Protein AF-A0A922X0E9-F1 (afdb_monomer_lite)

Secondary structure (DSSP, 8-state):
----PPPPP-PPPPPS-----B-TTT--B---SSSSGGG-HHHHSTTTT-GGGGS-TT---TT-TTTTS---TTSBPTTS-SSBGGGTTTSTT--TT-

Radius of gyration: 23.98 Å; chains: 1; bounding box: 71×26×42 Å

Structure (mmCIF, N/CA/C/O backbone):
data_AF-A0A922X0E9-F1
#
_entry.id   AF-A0A922X0E9-F1
#
loop_
_atom_site.group_PDB
_atom_site.id
_atom_site.type_symbol
_atom_site.label_atom_id
_atom_site.label_alt_id
_atom_site.label_comp_id
_atom_site.label_asym_id
_atom_site.label_entity_id
_atom_site.label_seq_id
_atom_site.pdbx_PDB_ins_code
_atom_site.Cartn_x
_atom_site.Cartn_y
_atom_site.Cartn_z
_atom_site.occupancy
_atom_site.B_iso_or_equiv
_atom_site.auth_seq_id
_atom_site.auth_comp_id
_atom_site.auth_asym_id
_atom_site.auth_atom_id
_atom_site.pdbx_PDB_model_num
ATOM 1 N N . ALA A 1 1 ? 52.479 -17.625 17.716 1.00 68.50 1 ALA A N 1
ATOM 2 C CA . ALA A 1 1 ? 51.627 -17.970 16.565 1.00 68.50 1 ALA A CA 1
ATOM 3 C C . ALA A 1 1 ? 51.821 -16.870 15.542 1.00 68.50 1 ALA A C 1
ATOM 5 O O . ALA A 1 1 ? 51.483 -15.730 15.831 1.00 68.50 1 ALA A O 1
ATOM 6 N N . GLU A 1 2 ? 52.499 -17.174 14.444 1.00 70.62 2 GLU A N 1
ATOM 7 C CA . GLU A 1 2 ? 52.821 -16.187 13.415 1.00 70.62 2 GLU A CA 1
ATOM 8 C C . GLU A 1 2 ? 51.637 -16.082 12.452 1.00 70.62 2 GLU A C 1
ATOM 10 O O . GLU A 1 2 ? 51.143 -17.098 11.959 1.00 70.62 2 GLU A O 1
ATOM 15 N N . LEU A 1 3 ? 51.125 -14.867 12.257 1.00 74.75 3 LEU A N 1
ATOM 16 C CA . LEU A 1 3 ? 49.962 -14.602 11.415 1.00 74.75 3 LEU A CA 1
ATOM 17 C C . LEU A 1 3 ? 50.407 -14.674 9.952 1.00 74.75 3 LEU A C 1
ATOM 19 O O . LEU A 1 3 ? 51.011 -13.747 9.418 1.00 74.75 3 LEU A O 1
ATOM 23 N N . ARG A 1 4 ? 50.150 -15.819 9.320 1.00 79.06 4 ARG A N 1
ATOM 24 C CA . ARG A 1 4 ? 50.429 -16.035 7.903 1.00 79.06 4 ARG A CA 1
ATOM 25 C C . ARG A 1 4 ? 49.399 -15.264 7.082 1.00 79.06 4 ARG A C 1
ATOM 27 O O . ARG A 1 4 ? 48.241 -15.658 7.023 1.00 79.06 4 ARG A O 1
ATOM 34 N N . ILE A 1 5 ? 49.826 -14.162 6.474 1.00 79.62 5 ILE A N 1
ATOM 35 C CA . ILE A 1 5 ? 49.009 -13.414 5.516 1.00 79.62 5 ILE A CA 1
ATOM 36 C C . ILE A 1 5 ? 48.931 -14.254 4.240 1.00 79.62 5 ILE A C 1
ATOM 38 O O . ILE A 1 5 ? 49.956 -14.547 3.619 1.00 79.62 5 ILE A O 1
ATOM 42 N N . GLU A 1 6 ? 47.726 -14.695 3.887 1.00 76.12 6 GLU A N 1
ATOM 43 C CA . GLU A 1 6 ? 47.486 -15.359 2.610 1.00 76.12 6 GLU A CA 1
ATOM 44 C C . GLU A 1 6 ? 47.685 -14.373 1.451 1.00 76.12 6 GLU A C 1
ATOM 46 O O . GLU A 1 6 ? 47.333 -13.195 1.575 1.00 76.12 6 GLU A O 1
ATOM 51 N N . PRO A 1 7 ? 48.266 -14.826 0.326 1.00 79.38 7 PRO A N 1
ATOM 52 C CA . PRO A 1 7 ? 48.387 -13.993 -0.859 1.00 79.38 7 PRO A CA 1
ATOM 53 C C . PRO A 1 7 ? 46.992 -13.562 -1.345 1.00 79.38 7 PRO A C 1
ATOM 55 O O . PRO A 1 7 ? 46.037 -14.334 -1.212 1.00 79.38 7 PRO A O 1
ATOM 58 N N . PRO A 1 8 ? 46.854 -12.346 -1.908 1.00 76.50 8 PRO A N 1
ATOM 59 C CA . PRO A 1 8 ? 45.574 -11.855 -2.397 1.00 76.50 8 PRO A CA 1
ATOM 60 C C . PRO A 1 8 ? 45.032 -12.813 -3.456 1.00 76.50 8 PRO A C 1
ATOM 62 O O . PRO A 1 8 ? 45.703 -13.131 -4.439 1.00 76.50 8 PRO A O 1
ATOM 65 N N . GLN A 1 9 ? 43.820 -13.299 -3.221 1.00 78.19 9 GLN A N 1
ATOM 66 C CA . GLN A 1 9 ? 43.151 -14.221 -4.125 1.00 78.19 9 GLN A CA 1
ATOM 67 C C . GLN A 1 9 ? 42.592 -13.409 -5.294 1.00 78.19 9 GLN A C 1
ATOM 69 O O . GLN A 1 9 ? 42.003 -12.347 -5.085 1.00 78.19 9 GLN A O 1
ATOM 74 N N . THR A 1 10 ? 42.794 -13.873 -6.527 1.00 79.25 10 THR A N 1
ATOM 75 C CA . THR A 1 10 ? 42.196 -13.234 -7.703 1.00 79.25 10 THR A CA 1
ATOM 76 C C . THR A 1 10 ? 40.698 -13.500 -7.675 1.00 79.25 10 THR A C 1
ATOM 78 O O . THR A 1 10 ? 40.254 -14.611 -7.975 1.00 79.25 10 THR A O 1
ATOM 81 N N . LEU A 1 11 ? 39.928 -12.500 -7.252 1.00 78.75 11 LEU A N 1
ATOM 82 C CA . LEU A 1 11 ? 38.476 -12.567 -7.277 1.00 78.75 11 LEU A CA 1
ATOM 83 C C . LEU A 1 11 ? 37.992 -12.516 -8.732 1.00 78.75 11 LEU A C 1
ATOM 85 O O . LEU A 1 11 ? 38.623 -11.844 -9.553 1.00 78.75 11 LEU A O 1
ATOM 89 N N . PRO A 1 12 ? 36.899 -13.222 -9.065 1.00 78.88 12 PRO A N 1
ATOM 90 C CA . PRO A 1 12 ? 36.243 -13.023 -10.346 1.00 78.88 12 PRO A CA 1
ATOM 91 C C . PRO A 1 12 ? 35.854 -11.552 -10.482 1.00 78.88 12 PRO A C 1
ATOM 93 O O . PRO A 1 12 ? 35.481 -10.904 -9.499 1.00 78.88 12 PRO A O 1
ATOM 96 N N . GLU A 1 13 ? 35.949 -11.037 -11.702 1.00 76.44 13 GLU A N 1
ATOM 97 C CA . GLU A 1 13 ? 35.411 -9.724 -12.023 1.00 76.44 13 GLU A CA 1
ATOM 98 C C . GLU A 1 13 ? 33.915 -9.775 -11.706 1.00 76.44 13 GLU A C 1
ATOM 100 O O . GLU A 1 13 ? 33.202 -10.669 -12.181 1.00 76.44 13 GLU A O 1
ATOM 105 N N . LEU A 1 14 ? 33.460 -8.901 -10.798 1.00 68.44 14 LEU A N 1
ATOM 106 C CA . LEU A 1 14 ? 32.026 -8.773 -10.583 1.00 68.44 14 LEU A CA 1
ATOM 107 C C . LEU A 1 14 ? 31.422 -8.419 -11.945 1.00 68.44 14 LEU A C 1
ATOM 109 O O . LEU A 1 14 ? 32.018 -7.611 -12.660 1.00 68.44 14 LEU A O 1
ATOM 113 N N . PRO A 1 15 ? 30.281 -9.021 -12.315 1.00 71.00 15 PRO A N 1
ATOM 114 C CA . PRO A 1 15 ? 29.595 -8.603 -13.526 1.00 71.00 15 PRO A CA 1
ATOM 115 C C . PRO A 1 15 ? 29.384 -7.092 -13.460 1.00 71.00 15 PRO A C 1
ATOM 117 O O . PRO A 1 15 ? 29.172 -6.572 -12.356 1.00 71.00 15 PRO A O 1
ATOM 120 N N . ASP A 1 16 ? 29.444 -6.424 -14.617 1.00 67.81 16 ASP A N 1
ATOM 121 C CA . ASP A 1 16 ? 29.018 -5.032 -14.745 1.00 67.81 16 ASP A CA 1
ATOM 122 C C . ASP A 1 16 ? 27.703 -4.898 -13.980 1.00 67.81 16 ASP A C 1
ATOM 124 O O . ASP A 1 16 ? 26.712 -5.580 -14.250 1.00 67.81 16 ASP A O 1
ATOM 128 N N . PHE A 1 17 ? 27.800 -4.180 -12.870 1.00 61.22 17 PHE A N 1
ATOM 129 C CA . PHE A 1 17 ? 26.810 -4.158 -11.818 1.00 61.22 17 PHE A CA 1
ATOM 130 C C . PHE A 1 17 ? 25.449 -3.792 -12.409 1.00 61.22 17 PHE A C 1
ATOM 132 O O . PHE A 1 17 ? 25.355 -2.908 -13.256 1.00 61.22 17 PHE A O 1
ATOM 139 N N . LEU A 1 18 ? 24.399 -4.474 -11.942 1.00 64.62 18 LEU A N 1
ATOM 140 C CA . LEU A 1 18 ? 23.009 -4.099 -12.192 1.00 64.62 18 LEU A CA 1
ATOM 141 C C . LEU A 1 18 ? 22.826 -2.670 -11.680 1.00 64.62 18 LEU A C 1
ATOM 143 O O . LEU A 1 18 ? 22.586 -2.456 -10.487 1.00 64.62 18 LEU A O 1
ATOM 147 N N . THR A 1 19 ? 23.007 -1.689 -12.555 1.00 70.31 19 THR A N 1
ATOM 148 C CA . THR A 1 19 ? 22.821 -0.285 -12.222 1.00 70.31 19 THR A CA 1
ATOM 149 C C . THR A 1 19 ? 21.329 -0.044 -12.290 1.00 70.31 19 THR A C 1
ATOM 151 O O . THR A 1 19 ? 20.841 0.562 -13.221 1.00 70.31 19 THR A O 1
ATOM 154 N N . GLY A 1 20 ? 20.572 -0.584 -11.336 1.00 76.88 20 GLY A N 1
ATOM 155 C CA . GLY A 1 20 ? 19.128 -0.392 -11.266 1.0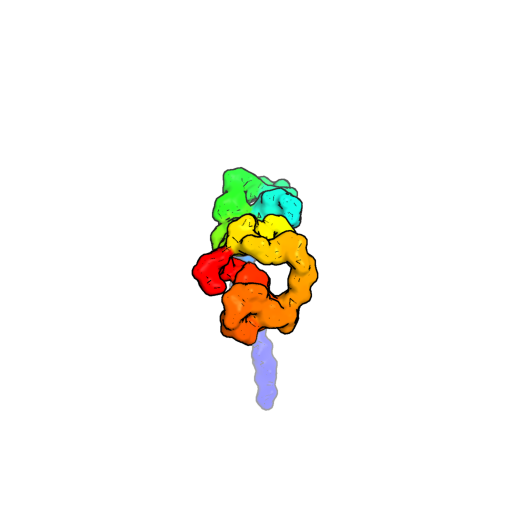0 76.88 20 GLY A CA 1
ATOM 156 C C . GLY A 1 20 ? 18.797 0.853 -10.450 1.00 76.88 20 GLY A C 1
ATOM 157 O O . GLY A 1 20 ? 19.151 0.936 -9.272 1.00 76.88 20 GLY A O 1
ATOM 158 N N . HIS A 1 21 ? 18.100 1.810 -11.046 1.00 86.25 21 HIS A N 1
ATOM 159 C CA . HIS A 1 21 ? 17.572 2.993 -10.384 1.00 86.25 21 HIS A CA 1
ATOM 160 C C . HIS A 1 21 ? 16.078 2.979 -10.631 1.00 86.25 21 HIS A C 1
ATOM 162 O O . HIS A 1 21 ? 15.582 3.375 -11.682 1.00 86.25 21 HIS A O 1
ATOM 168 N N . ILE A 1 22 ? 15.343 2.525 -9.621 1.00 87.06 22 ILE A N 1
ATOM 169 C CA . ILE A 1 22 ? 13.901 2.415 -9.733 1.00 87.06 22 ILE A CA 1
ATOM 170 C C . ILE A 1 22 ? 13.239 3.700 -9.251 1.00 87.06 22 ILE A C 1
ATOM 172 O O . ILE A 1 22 ? 13.391 4.100 -8.095 1.00 87.06 22 ILE A O 1
ATOM 176 N N . ASP A 1 23 ? 12.477 4.335 -10.132 1.00 83.69 23 ASP A N 1
ATOM 177 C CA . ASP A 1 23 ? 11.706 5.529 -9.820 1.00 83.69 23 ASP A CA 1
ATOM 178 C C . ASP A 1 23 ? 10.595 5.224 -8.801 1.00 83.69 23 ASP A C 1
ATOM 180 O O . ASP A 1 23 ? 9.804 4.295 -8.965 1.00 83.69 23 ASP A O 1
ATOM 184 N N . ALA A 1 24 ? 10.503 6.026 -7.740 1.00 80.31 24 ALA A N 1
ATOM 185 C CA . ALA A 1 24 ? 9.557 5.782 -6.650 1.00 80.31 24 ALA A CA 1
ATOM 186 C C . ALA A 1 24 ? 8.092 6.093 -7.013 1.00 80.31 24 ALA A C 1
ATOM 188 O O . ALA A 1 24 ? 7.186 5.615 -6.328 1.00 80.31 24 ALA A O 1
ATOM 189 N N . LEU A 1 25 ? 7.847 6.910 -8.044 1.00 82.00 25 LEU A N 1
ATOM 190 C CA . LEU A 1 25 ? 6.499 7.309 -8.453 1.00 82.00 25 LEU A CA 1
ATOM 191 C C . LEU A 1 25 ? 5.901 6.321 -9.459 1.00 82.00 25 LEU A C 1
ATOM 193 O O . LEU A 1 25 ? 4.720 5.991 -9.381 1.00 82.00 25 LEU A O 1
ATOM 197 N N . THR A 1 26 ? 6.718 5.864 -10.401 1.00 81.81 26 THR A N 1
ATOM 198 C CA . THR A 1 26 ? 6.309 5.013 -11.523 1.00 81.81 26 THR A CA 1
ATOM 199 C C . THR A 1 26 ? 6.674 3.546 -11.318 1.00 81.81 26 THR A C 1
ATOM 201 O O . THR A 1 26 ? 6.066 2.675 -11.934 1.00 81.81 26 THR A O 1
ATOM 204 N N . GLY A 1 27 ? 7.630 3.250 -10.434 1.00 80.38 27 GLY A N 1
ATOM 205 C CA . GLY A 1 27 ? 8.110 1.898 -10.160 1.00 80.38 27 GLY A CA 1
ATOM 206 C C . GLY A 1 27 ? 8.976 1.297 -11.272 1.00 80.38 27 GLY A C 1
ATOM 207 O O . GLY A 1 27 ? 9.306 0.111 -11.195 1.00 80.38 27 GLY A O 1
ATOM 208 N N . LEU A 1 28 ? 9.332 2.094 -12.283 1.00 86.06 28 LEU A N 1
ATOM 209 C CA . LEU A 1 28 ? 10.108 1.692 -13.454 1.00 86.06 28 LEU A CA 1
ATOM 210 C C . LEU A 1 28 ? 11.599 1.949 -13.241 1.00 86.06 28 LEU A C 1
ATOM 212 O O . LEU A 1 28 ? 11.975 2.890 -12.542 1.00 86.06 28 LEU A O 1
ATOM 216 N N . ASP A 1 29 ? 12.433 1.118 -13.857 1.00 87.62 29 ASP A N 1
ATOM 217 C CA . ASP A 1 29 ? 13.865 1.385 -13.950 1.00 87.62 29 ASP A CA 1
ATOM 218 C C . ASP A 1 29 ? 14.123 2.573 -14.891 1.00 87.62 29 ASP A C 1
ATOM 220 O O . ASP A 1 29 ? 13.595 2.606 -16.003 1.00 87.62 29 ASP A O 1
ATOM 224 N N . ASN A 1 30 ? 14.883 3.566 -14.424 1.00 87.69 30 ASN A N 1
ATOM 225 C CA . ASN A 1 30 ? 15.203 4.793 -15.158 1.00 87.69 30 ASN A CA 1
ATOM 226 C C . ASN A 1 30 ? 16.710 5.112 -15.171 1.00 87.69 30 ASN A C 1
ATOM 228 O O . ASN A 1 30 ? 17.101 6.265 -15.364 1.00 87.69 30 ASN A O 1
ATOM 232 N N . SER A 1 31 ? 17.558 4.102 -14.979 1.00 87.38 31 SER A N 1
ATOM 233 C CA . SER A 1 31 ? 19.016 4.260 -14.944 1.00 87.38 31 SER A CA 1
ATOM 234 C C . SER A 1 31 ? 19.640 4.723 -16.249 1.00 87.38 31 SER A C 1
ATOM 236 O O . SER A 1 31 ? 20.718 5.317 -16.225 1.00 87.38 31 SER A O 1
ATOM 238 N N . ALA A 1 32 ? 18.986 4.441 -17.380 1.00 84.94 32 ALA A N 1
ATOM 239 C CA . ALA A 1 32 ? 19.495 4.719 -18.722 1.00 84.94 32 ALA A CA 1
ATOM 240 C C . ALA A 1 32 ? 20.926 4.185 -18.961 1.00 84.94 32 ALA A C 1
ATOM 242 O O . ALA A 1 32 ? 21.706 4.780 -19.706 1.00 84.94 32 ALA A O 1
ATOM 243 N N . ASP A 1 33 ? 21.269 3.055 -18.342 1.00 85.56 33 ASP A N 1
ATOM 244 C CA . ASP A 1 33 ? 22.562 2.376 -18.483 1.00 85.56 33 ASP A CA 1
ATOM 245 C C . ASP A 1 33 ? 22.637 1.497 -19.750 1.00 85.56 33 ASP A C 1
ATOM 247 O O . ASP A 1 33 ? 23.710 1.032 -20.131 1.00 85.56 33 ASP A O 1
ATOM 251 N N . GLY A 1 34 ? 21.513 1.340 -20.459 1.00 83.88 34 GLY A N 1
ATOM 252 C CA . GLY A 1 34 ? 21.440 0.656 -21.750 1.00 83.88 34 GLY A CA 1
ATOM 253 C C . GLY A 1 34 ? 21.381 -0.868 -21.646 1.00 83.88 34 GLY A C 1
ATOM 254 O O . GLY A 1 34 ? 21.533 -1.547 -22.663 1.00 83.88 34 GLY A O 1
ATOM 255 N N . ASP A 1 35 ? 21.127 -1.409 -20.455 1.00 83.94 35 ASP A N 1
ATOM 256 C CA . ASP A 1 35 ? 20.995 -2.848 -20.209 1.00 83.94 35 ASP A CA 1
ATOM 257 C C . ASP A 1 35 ? 19.632 -3.427 -20.671 1.00 83.94 35 ASP A C 1
ATOM 259 O O . ASP A 1 35 ? 19.446 -4.644 -20.768 1.00 83.94 35 ASP A O 1
ATOM 263 N N . GLY A 1 36 ? 18.683 -2.548 -21.019 1.00 84.38 36 GLY A N 1
ATOM 264 C CA . GLY A 1 36 ? 17.338 -2.888 -21.486 1.00 84.38 36 GLY A CA 1
ATOM 265 C C . GLY A 1 36 ? 16.317 -3.150 -20.372 1.00 84.38 36 GLY A C 1
ATOM 266 O O . GLY A 1 36 ? 15.196 -3.572 -20.678 1.00 84.38 36 GLY A O 1
ATOM 267 N N . SER A 1 37 ? 16.664 -2.890 -19.111 1.00 83.94 37 SER A N 1
ATOM 268 C CA . SER A 1 37 ? 15.800 -3.061 -17.937 1.00 83.94 37 SER A CA 1
ATOM 269 C C . SER A 1 37 ? 14.566 -2.155 -17.966 1.00 83.94 37 SER A C 1
ATOM 271 O O . SER A 1 37 ? 13.479 -2.603 -17.590 1.00 83.94 37 SER A O 1
ATOM 273 N N . GLU A 1 38 ? 14.673 -0.957 -18.552 1.00 84.38 38 GLU A N 1
ATOM 274 C CA . GLU A 1 38 ? 13.539 -0.051 -18.822 1.00 84.38 38 GLU A CA 1
ATOM 275 C C . GLU A 1 38 ? 12.406 -0.745 -19.613 1.00 84.38 38 GLU A C 1
ATOM 277 O O . GLU A 1 38 ? 11.220 -0.525 -19.364 1.00 84.38 38 GLU A O 1
ATOM 282 N N . LEU A 1 39 ? 12.753 -1.653 -20.535 1.00 84.31 39 LEU A N 1
ATOM 283 C CA . LEU A 1 39 ? 11.793 -2.370 -21.386 1.00 84.31 39 LEU A CA 1
ATOM 284 C C . LEU A 1 39 ? 11.246 -3.651 -20.739 1.00 84.31 39 LEU A C 1
ATOM 286 O O . LEU A 1 39 ? 10.431 -4.355 -21.344 1.00 84.31 39 LEU A O 1
ATOM 290 N N . ARG A 1 40 ? 11.704 -3.996 -19.531 1.00 83.50 40 ARG A N 1
ATOM 291 C CA . ARG A 1 40 ? 11.354 -5.234 -18.818 1.00 83.50 40 ARG A CA 1
ATOM 292 C C . ARG A 1 40 ? 10.867 -4.958 -17.387 1.00 83.50 40 ARG A C 1
ATOM 294 O O . ARG A 1 40 ? 11.396 -5.541 -16.436 1.00 83.50 40 ARG A O 1
ATOM 301 N N . PRO A 1 41 ? 9.806 -4.148 -17.213 1.00 78.00 41 PRO A N 1
ATOM 302 C CA . PRO A 1 41 ? 9.317 -3.739 -15.894 1.00 78.00 41 PRO A CA 1
ATOM 303 C C . PRO A 1 41 ? 8.820 -4.906 -15.028 1.00 78.00 41 PRO A C 1
ATOM 305 O O . PRO A 1 41 ? 8.918 -4.850 -13.807 1.00 78.00 41 PRO A O 1
ATOM 308 N N . GLU A 1 42 ? 8.355 -5.993 -15.647 1.00 79.31 42 GLU A N 1
ATOM 309 C CA . GLU A 1 42 ? 7.928 -7.219 -14.955 1.00 79.31 42 GLU A CA 1
ATOM 310 C C . GLU A 1 42 ? 9.074 -7.932 -14.217 1.00 79.31 42 GLU A C 1
ATOM 312 O O . GLU A 1 42 ? 8.823 -8.692 -13.284 1.00 79.31 42 GLU A O 1
ATOM 317 N N . LEU A 1 43 ? 10.325 -7.717 -14.644 1.00 79.75 43 LEU A N 1
ATOM 318 C CA . LEU A 1 43 ? 11.512 -8.373 -14.089 1.00 79.75 43 LEU A CA 1
ATOM 319 C C . LEU A 1 43 ? 12.394 -7.408 -13.291 1.00 79.75 43 LEU A C 1
ATOM 321 O O . LEU A 1 43 ? 12.952 -7.808 -12.273 1.00 79.75 43 LEU A O 1
ATOM 325 N N . PHE A 1 44 ? 12.505 -6.158 -13.746 1.00 78.75 44 PHE A N 1
ATOM 326 C CA . PHE A 1 44 ? 13.423 -5.166 -13.180 1.00 78.75 44 PHE A CA 1
ATOM 327 C C . PHE A 1 44 ? 12.723 -3.979 -12.505 1.00 78.75 44 PHE A C 1
ATOM 329 O O . PHE A 1 44 ? 13.385 -3.182 -11.854 1.00 78.75 44 PHE A O 1
ATOM 336 N N . GLY A 1 45 ? 11.393 -3.860 -12.587 1.00 75.75 45 GLY A N 1
ATOM 337 C CA . GLY A 1 45 ? 10.640 -2.842 -11.848 1.00 75.75 45 GLY A CA 1
ATOM 338 C C . GLY A 1 45 ? 10.526 -3.166 -10.355 1.00 75.75 45 GLY A C 1
ATOM 339 O O . GLY A 1 45 ? 10.561 -4.322 -9.939 1.00 75.75 45 GLY A O 1
ATOM 340 N N . SER A 1 46 ? 10.303 -2.156 -9.512 1.00 70.69 46 SER A N 1
ATOM 341 C CA . SER A 1 46 ? 10.217 -2.340 -8.042 1.00 70.69 46 SER A CA 1
ATOM 342 C C . SER A 1 46 ? 8.986 -3.138 -7.598 1.00 70.69 46 SER A C 1
ATOM 344 O O . SER A 1 46 ? 8.905 -3.616 -6.462 1.00 70.69 46 SER A O 1
ATOM 346 N N . LEU A 1 47 ? 8.029 -3.314 -8.506 1.00 64.06 47 LEU A N 1
ATOM 347 C CA . LEU A 1 47 ? 6.810 -4.085 -8.306 1.00 64.06 47 LEU A CA 1
ATOM 348 C C . LEU A 1 47 ? 6.947 -5.538 -8.793 1.00 64.06 47 LEU A C 1
ATOM 350 O O . LEU A 1 47 ? 6.048 -6.332 -8.514 1.00 64.06 47 LEU A O 1
ATOM 354 N N . ALA A 1 48 ? 8.055 -5.903 -9.456 1.00 63.69 48 ALA A N 1
ATOM 355 C CA . ALA A 1 48 ? 8.322 -7.254 -9.944 1.00 63.69 48 ALA A CA 1
ATOM 356 C C . ALA A 1 48 ? 8.231 -8.270 -8.789 1.00 63.69 48 ALA A C 1
ATOM 358 O O . ALA A 1 48 ? 9.084 -8.333 -7.905 1.00 63.69 48 ALA A O 1
ATOM 359 N N . GLY A 1 49 ? 7.129 -9.024 -8.748 1.00 57.78 49 GLY A N 1
ATOM 360 C CA . GLY A 1 49 ? 6.851 -10.025 -7.712 1.00 57.78 49 GLY A CA 1
ATOM 361 C C . GLY A 1 49 ? 6.436 -9.487 -6.332 1.00 57.78 49 GLY A C 1
ATOM 362 O O . GLY A 1 49 ? 6.289 -10.280 -5.400 1.00 57.78 49 GLY A O 1
ATOM 363 N N . SER A 1 50 ? 6.214 -8.178 -6.161 1.00 57.62 50 SER A N 1
ATOM 364 C CA . SER A 1 50 ? 5.855 -7.602 -4.858 1.00 57.62 50 SER A CA 1
ATOM 365 C C . SER A 1 50 ? 4.346 -7.705 -4.573 1.00 57.62 50 SER A C 1
ATOM 367 O O . SER A 1 50 ? 3.567 -6.997 -5.211 1.00 57.62 50 SER A O 1
ATOM 369 N N . PRO A 1 51 ? 3.888 -8.432 -3.527 1.00 54.94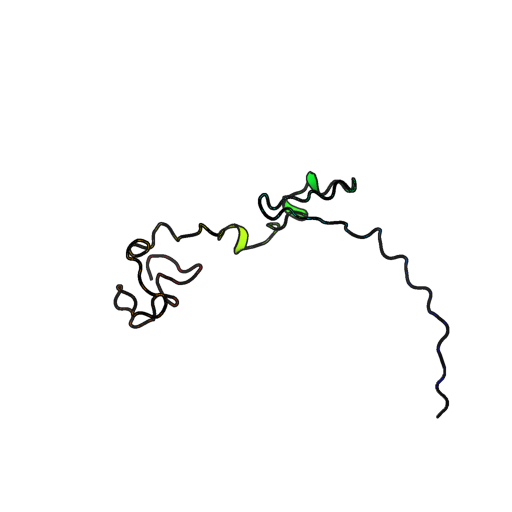 51 PRO A N 1
ATOM 370 C CA . PRO A 1 51 ? 2.477 -8.405 -3.105 1.00 54.94 51 PRO A CA 1
ATOM 371 C C . PRO A 1 51 ? 2.037 -7.013 -2.616 1.00 54.94 51 PRO A C 1
ATOM 373 O O . PRO A 1 51 ? 0.848 -6.727 -2.517 1.00 54.94 51 PRO A O 1
ATOM 376 N N . ARG A 1 52 ? 3.005 -6.125 -2.341 1.00 52.97 52 ARG A N 1
ATOM 377 C CA . ARG A 1 52 ? 2.789 -4.714 -2.004 1.00 52.97 52 ARG A CA 1
ATOM 378 C C . ARG A 1 52 ? 2.372 -3.844 -3.188 1.00 52.97 52 ARG A C 1
ATOM 380 O O . ARG A 1 52 ? 1.811 -2.779 -2.954 1.00 52.97 52 ARG A O 1
ATOM 387 N N . ALA A 1 53 ? 2.592 -4.290 -4.426 1.00 54.62 53 ALA A N 1
ATOM 388 C CA . ALA A 1 53 ? 2.127 -3.585 -5.619 1.00 54.62 53 ALA A CA 1
ATOM 389 C C . ALA A 1 53 ? 0.595 -3.471 -5.665 1.00 54.62 53 ALA A C 1
ATOM 391 O O . ALA A 1 53 ? 0.056 -2.466 -6.117 1.00 54.62 53 ALA A O 1
ATOM 392 N N . ALA A 1 54 ? -0.103 -4.466 -5.108 1.00 53.09 54 ALA A N 1
ATOM 393 C CA . ALA A 1 54 ? -1.555 -4.455 -4.947 1.00 53.09 54 ALA A CA 1
ATOM 394 C C . ALA A 1 54 ? -2.038 -3.548 -3.795 1.00 53.09 54 ALA A C 1
ATOM 396 O O . ALA A 1 5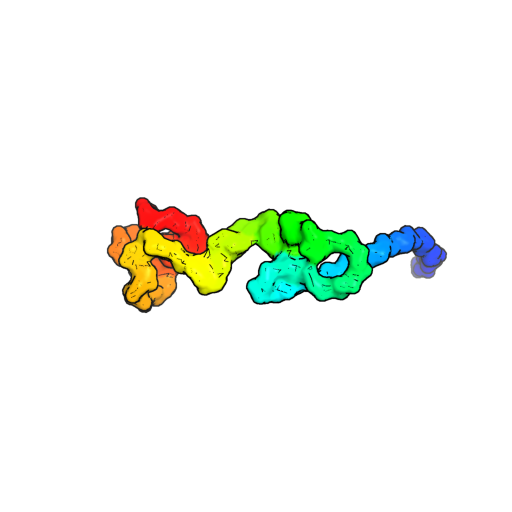4 ? -3.230 -3.282 -3.670 1.00 53.09 54 ALA A O 1
ATOM 397 N N . THR A 1 55 ? -1.130 -3.064 -2.944 1.00 53.69 55 THR A N 1
ATOM 398 C CA . THR A 1 55 ? -1.432 -2.253 -1.759 1.00 53.69 55 THR A CA 1
ATOM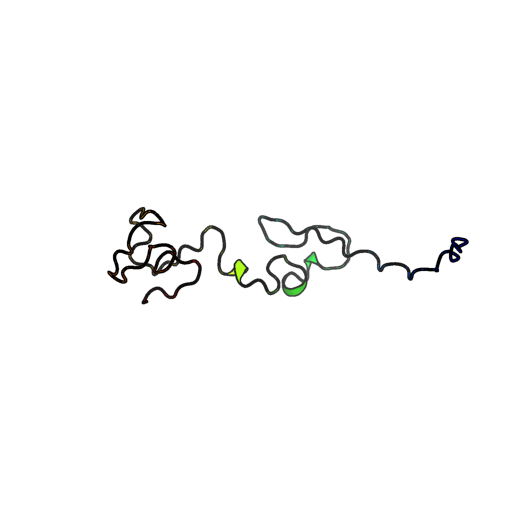 399 C C . THR A 1 55 ? -0.603 -0.967 -1.782 1.00 53.69 55 THR A C 1
ATOM 401 O O . THR A 1 55 ? 0.258 -0.748 -0.928 1.00 53.69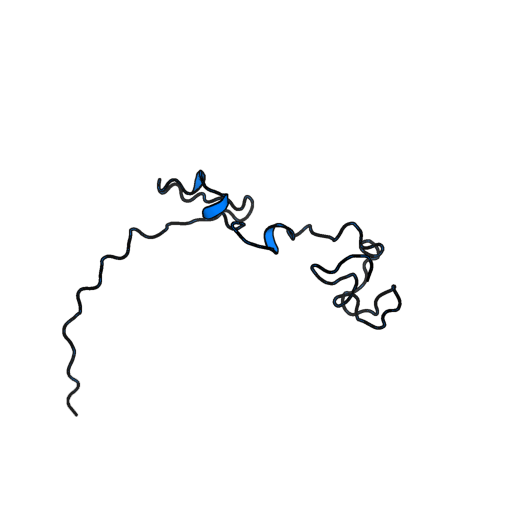 55 THR A O 1
ATOM 404 N N . GLY A 1 56 ? -0.820 -0.123 -2.793 1.00 50.41 56 GLY A N 1
ATOM 405 C CA . GLY A 1 56 ? -0.245 1.223 -2.826 1.00 50.41 56 GLY A CA 1
ATOM 406 C C . GLY A 1 56 ? -0.768 2.114 -1.682 1.00 50.41 56 GLY A C 1
ATOM 407 O O . GLY A 1 56 ? -1.682 1.717 -0.955 1.00 50.41 56 GLY A O 1
ATOM 408 N N . PRO A 1 57 ? -0.258 3.351 -1.525 1.00 46.72 57 PRO A N 1
ATOM 409 C CA . PRO A 1 57 ? -0.637 4.269 -0.438 1.00 46.72 57 PRO A CA 1
ATOM 410 C C . PRO A 1 57 ? -2.125 4.674 -0.419 1.00 46.72 57 PRO A C 1
ATOM 412 O O . PRO A 1 57 ? -2.580 5.291 0.540 1.00 46.72 57 PRO A O 1
ATOM 415 N N . GLY A 1 58 ? -2.878 4.317 -1.465 1.00 49.97 58 GLY A N 1
ATOM 416 C CA . GLY A 1 58 ? -4.331 4.459 -1.585 1.00 49.97 58 GLY A CA 1
ATOM 417 C C . GLY A 1 58 ? -5.105 3.137 -1.549 1.00 49.97 58 GLY A C 1
ATOM 418 O O . GLY A 1 58 ? -6.286 3.130 -1.874 1.00 49.97 58 GLY A O 1
ATOM 419 N N . GLY A 1 59 ? -4.474 2.024 -1.158 1.00 50.56 59 GLY A N 1
ATOM 420 C CA . GLY A 1 59 ? -5.110 0.722 -0.937 1.00 50.56 59 GLY A CA 1
ATOM 421 C C . GLY A 1 59 ? -5.985 0.715 0.317 1.00 50.56 59 GLY A C 1
ATOM 422 O O . GLY A 1 59 ? -5.823 -0.126 1.201 1.00 50.56 59 GLY A O 1
ATOM 423 N N . ALA A 1 60 ? -6.888 1.688 0.434 1.00 53.84 60 ALA A N 1
ATOM 424 C CA . ALA A 1 60 ? -8.046 1.540 1.284 1.00 53.84 60 ALA A CA 1
ATOM 425 C C . ALA A 1 60 ? -8.879 0.435 0.641 1.00 53.84 60 ALA A C 1
ATOM 427 O O . ALA A 1 60 ? -9.408 0.601 -0.453 1.00 53.84 60 ALA A O 1
ATOM 428 N N . ASN A 1 61 ? -8.917 -0.711 1.307 1.00 56.47 61 ASN A N 1
ATOM 429 C CA . ASN A 1 61 ? -9.881 -1.768 1.065 1.00 56.47 61 ASN A CA 1
ATOM 430 C C . ASN A 1 61 ? -11.265 -1.121 0.853 1.00 56.47 61 ASN A C 1
ATOM 432 O O . ASN A 1 61 ? -11.864 -0.633 1.812 1.00 56.47 61 ASN A O 1
ATOM 436 N N . THR A 1 62 ? -11.724 -1.028 -0.400 1.00 57.50 62 THR A N 1
ATOM 437 C CA . THR A 1 62 ? -12.921 -0.248 -0.759 1.00 57.50 62 THR A CA 1
ATOM 438 C C . THR A 1 62 ? -14.191 -0.843 -0.179 1.00 57.50 62 THR A C 1
ATOM 440 O O . THR A 1 62 ? -15.169 -0.123 -0.007 1.00 57.50 62 THR A O 1
ATOM 443 N N . ASP A 1 63 ? -14.171 -2.132 0.162 1.00 68.88 63 ASP A N 1
ATOM 444 C CA . ASP A 1 63 ? -15.343 -2.816 0.698 1.00 68.88 63 ASP A CA 1
ATOM 445 C C . ASP A 1 63 ? -15.344 -2.894 2.226 1.00 68.88 63 ASP A C 1
ATOM 447 O O . ASP A 1 63 ? -16.253 -3.493 2.793 1.00 68.88 63 ASP A O 1
ATOM 451 N N . ASN A 1 64 ? -14.388 -2.266 2.924 1.00 75.06 64 ASN A N 1
ATOM 452 C CA . ASN A 1 64 ? -14.524 -2.095 4.366 1.00 75.06 64 ASN A CA 1
ATOM 453 C C . ASN A 1 64 ? -15.633 -1.055 4.641 1.00 75.06 64 ASN A C 1
ATOM 455 O O . ASN A 1 64 ? -15.415 0.142 4.412 1.00 75.06 64 ASN A O 1
ATOM 459 N N . PRO A 1 65 ? -16.788 -1.461 5.210 1.00 83.62 65 PRO A N 1
ATOM 460 C CA . PRO A 1 65 ? -17.932 -0.570 5.424 1.00 83.62 65 PRO A CA 1
ATOM 461 C C . PRO A 1 65 ? -17.643 0.558 6.427 1.00 83.62 65 PRO A C 1
ATOM 463 O O . PRO A 1 65 ? -18.420 1.503 6.550 1.00 83.62 65 PRO A O 1
ATOM 466 N N . TYR A 1 66 ? -16.521 0.480 7.144 1.00 85.81 66 TYR A N 1
ATOM 467 C CA . TYR A 1 66 ? -16.112 1.422 8.178 1.00 85.81 66 TYR A CA 1
ATOM 468 C C . TYR A 1 66 ? -14.941 2.323 7.763 1.00 85.81 66 TYR A C 1
ATOM 470 O O . TYR A 1 66 ? -14.470 3.116 8.580 1.00 85.81 66 TYR A O 1
ATOM 478 N N . ALA A 1 67 ? -14.463 2.237 6.516 1.00 80.31 67 ALA A N 1
ATOM 479 C CA . ALA A 1 67 ? -13.282 2.972 6.054 1.00 80.31 67 ALA A CA 1
ATOM 480 C C . ALA A 1 67 ? -13.402 4.504 6.211 1.00 80.31 67 ALA A C 1
ATOM 482 O O . ALA A 1 67 ? -12.405 5.172 6.477 1.00 80.31 67 ALA A O 1
ATOM 483 N N . ASN A 1 68 ? -14.621 5.044 6.119 1.00 82.19 68 ASN A N 1
ATOM 484 C CA . ASN A 1 68 ? -14.897 6.486 6.153 1.00 82.19 68 ASN A CA 1
ATOM 485 C C . ASN A 1 68 ? -15.212 7.038 7.555 1.00 82.19 68 ASN A C 1
ATOM 487 O O . ASN A 1 68 ? -15.529 8.214 7.687 1.00 82.19 68 ASN A O 1
ATOM 491 N N . LEU A 1 69 ? -15.172 6.209 8.601 1.00 85.38 69 LEU A N 1
ATOM 492 C CA . LEU A 1 69 ? -15.616 6.589 9.951 1.00 85.38 69 LEU A CA 1
ATOM 493 C C . LEU A 1 69 ? -14.493 7.137 10.850 1.00 85.38 69 LEU A C 1
ATOM 495 O O . LEU A 1 69 ? -14.672 7.201 12.064 1.00 85.38 69 LEU A O 1
ATOM 499 N N . GLU A 1 70 ? -13.328 7.473 10.283 1.00 86.75 70 GLU A N 1
ATOM 500 C CA . GLU A 1 70 ? -12.158 8.013 11.009 1.00 86.75 70 GLU A CA 1
ATOM 501 C C . GLU A 1 70 ? -11.827 7.236 12.306 1.00 86.75 70 GLU A C 1
ATOM 503 O O . GLU A 1 70 ? -11.420 7.786 13.331 1.00 86.75 70 GLU A O 1
ATOM 508 N N . ILE A 1 71 ? -12.004 5.910 12.272 1.00 89.12 71 ILE A N 1
ATOM 509 C CA . ILE A 1 71 ? -11.843 5.049 13.446 1.00 89.12 71 ILE A CA 1
ATOM 510 C C . ILE A 1 71 ? -10.360 4.925 13.793 1.00 89.12 71 ILE A C 1
ATOM 512 O O . ILE A 1 71 ? -9.540 4.472 12.989 1.00 89.12 71 ILE A O 1
ATOM 516 N N . SER A 1 72 ? -10.011 5.253 15.038 1.00 93.25 72 SER A N 1
ATOM 517 C CA . SER A 1 72 ? -8.657 5.030 15.545 1.00 93.25 72 SER A CA 1
ATOM 518 C C . SER A 1 72 ? -8.269 3.550 15.456 1.00 93.25 72 SER A C 1
ATOM 520 O O . SER A 1 72 ? -8.980 2.659 15.922 1.00 93.25 72 SER A O 1
ATOM 522 N N . ARG A 1 73 ? -7.074 3.276 14.920 1.00 91.31 73 ARG A N 1
ATOM 523 C CA . ARG A 1 73 ? -6.535 1.919 14.703 1.00 91.31 73 ARG A CA 1
ATOM 524 C C . ARG A 1 73 ? -6.522 1.029 15.954 1.00 91.31 73 ARG A C 1
ATOM 526 O O . ARG A 1 73 ? -6.557 -0.194 15.828 1.00 91.31 73 ARG A O 1
ATOM 533 N N . ASN A 1 74 ? -6.447 1.615 17.148 1.00 95.19 74 ASN A N 1
ATOM 534 C CA . ASN A 1 74 ? -6.400 0.882 18.418 1.00 95.19 74 ASN A CA 1
ATOM 535 C C . ASN A 1 74 ? -7.764 0.731 19.114 1.00 95.19 74 ASN A C 1
ATOM 537 O O . ASN A 1 74 ? -7.818 0.014 20.121 1.00 95.19 74 ASN A O 1
ATOM 541 N N . SER A 1 75 ? -8.818 1.379 18.610 1.00 95.38 75 SER A N 1
ATOM 542 C CA . SER A 1 75 ? -10.180 1.267 19.141 1.00 95.38 75 SER A CA 1
ATOM 543 C C . SER A 1 75 ? -10.771 -0.123 18.886 1.00 95.38 75 SER A C 1
ATOM 545 O O . SER A 1 75 ? -10.319 -0.809 17.963 1.00 95.38 75 SER A O 1
ATOM 547 N N . PRO A 1 76 ? -11.772 -0.558 19.674 1.00 95.69 76 PRO A N 1
ATOM 548 C CA . PRO A 1 76 ? -12.553 -1.755 19.368 1.00 95.69 76 PRO A CA 1
ATOM 549 C C . PRO A 1 76 ? -13.152 -1.682 17.959 1.00 95.69 76 PRO A C 1
ATOM 551 O O . PRO A 1 76 ? -13.586 -0.616 17.521 1.00 95.69 76 PRO A O 1
ATOM 554 N N . CYS A 1 77 ? -13.165 -2.805 17.244 1.00 94.25 77 CYS A N 1
ATOM 555 C CA . CYS A 1 77 ? -13.733 -2.871 15.903 1.00 94.25 77 CYS A CA 1
ATOM 556 C C . CYS A 1 77 ? -15.274 -2.793 15.958 1.00 94.25 77 CYS A C 1
ATOM 558 O O . CYS A 1 77 ? -15.882 -3.544 16.728 1.00 94.25 77 CYS A O 1
ATOM 560 N N . PRO A 1 78 ? -15.928 -1.950 15.133 1.00 92.38 78 PRO A N 1
ATOM 561 C CA . PRO A 1 78 ? -17.385 -1.761 15.160 1.00 92.38 78 PRO A CA 1
ATOM 562 C C . PRO A 1 78 ? -18.190 -2.994 14.719 1.00 92.38 78 PRO A C 1
ATOM 564 O O . PRO A 1 78 ? -19.392 -3.037 14.959 1.00 92.38 78 PRO A O 1
ATOM 567 N N . CYS A 1 79 ? -17.551 -4.015 14.134 1.00 91.25 79 CYS A N 1
ATOM 568 C CA . CYS A 1 79 ? -18.198 -5.294 13.820 1.00 91.25 79 CYS A CA 1
ATOM 569 C C . CYS A 1 79 ? -18.482 -6.170 15.056 1.00 91.25 79 CYS A C 1
ATOM 571 O O . CYS A 1 79 ? -19.119 -7.210 14.936 1.00 91.25 79 CYS A O 1
ATOM 573 N N . GLY A 1 80 ? -17.995 -5.786 16.244 1.00 91.50 80 GLY A N 1
ATOM 574 C CA . GLY A 1 80 ? -18.252 -6.519 17.487 1.00 91.50 80 GLY A CA 1
ATOM 575 C C . GLY A 1 80 ? -17.327 -7.714 17.745 1.00 91.50 80 GLY A C 1
ATOM 576 O O . GLY A 1 80 ? -17.532 -8.433 18.716 1.00 91.50 80 GLY A O 1
ATOM 577 N N . SER A 1 81 ? -16.269 -7.904 16.951 1.00 91.56 81 SER A N 1
ATOM 578 C CA . SER A 1 81 ? -15.322 -9.024 17.113 1.00 91.56 81 SER A CA 1
ATOM 579 C C . SER A 1 81 ? -14.497 -9.000 18.410 1.00 91.56 81 SER A C 1
ATOM 581 O O . SER A 1 81 ? -13.778 -9.951 18.700 1.00 91.56 81 SER A O 1
ATOM 583 N N . GLY A 1 82 ? -14.526 -7.899 19.169 1.00 92.38 82 GLY A N 1
ATOM 584 C CA . GLY A 1 82 ? -13.682 -7.689 20.353 1.00 92.38 82 GLY A CA 1
ATOM 585 C C . GLY A 1 82 ? -12.216 -7.361 20.033 1.00 92.38 82 GLY A C 1
ATOM 586 O O . GLY A 1 82 ? -11.466 -6.954 20.921 1.00 92.38 82 GLY A O 1
ATOM 587 N N . ASN A 1 83 ? -11.807 -7.462 18.765 1.00 93.31 83 ASN A N 1
ATOM 588 C CA . ASN A 1 83 ? -10.468 -7.103 18.309 1.00 93.31 83 ASN A CA 1
ATOM 589 C C . ASN A 1 83 ? -10.314 -5.586 18.131 1.00 93.31 83 ASN A C 1
ATOM 591 O O . ASN A 1 83 ? -11.282 -4.855 17.907 1.00 93.31 83 ASN A O 1
ATOM 595 N N . LYS A 1 84 ? -9.068 -5.099 18.173 1.00 93.56 84 LYS A N 1
ATOM 596 C CA . LYS A 1 84 ? -8.757 -3.719 17.764 1.00 93.56 84 LYS A CA 1
ATOM 597 C C . LYS A 1 84 ? -8.985 -3.565 16.261 1.00 93.56 84 LYS A C 1
ATOM 599 O O . LYS A 1 84 ? -8.705 -4.497 15.510 1.00 93.56 84 LYS A O 1
ATOM 604 N N . TYR A 1 85 ? -9.388 -2.378 15.815 1.00 92.19 85 TYR A N 1
ATOM 605 C CA . TYR A 1 85 ? -9.678 -2.095 14.408 1.00 92.19 85 TYR A CA 1
ATOM 606 C C . TYR A 1 85 ? -8.536 -2.521 13.468 1.00 92.19 85 TYR A C 1
ATOM 608 O O . TYR A 1 85 ? -8.776 -3.230 12.495 1.00 92.19 85 TYR A O 1
ATOM 616 N N . LYS A 1 86 ? -7.273 -2.227 13.811 1.00 90.56 86 LYS A N 1
ATOM 617 C CA . LYS A 1 86 ? -6.086 -2.633 13.025 1.00 90.56 86 LYS A CA 1
ATOM 618 C C . LYS A 1 86 ? -5.830 -4.143 12.911 1.00 90.56 86 LYS A C 1
ATOM 620 O O . LYS A 1 86 ? -4.967 -4.542 12.140 1.00 90.56 86 LYS A O 1
ATOM 625 N N . HIS A 1 87 ? -6.501 -4.959 13.719 1.00 90.25 87 HIS A N 1
ATOM 626 C CA . HIS A 1 87 ? -6.393 -6.423 13.720 1.00 90.25 87 HIS A CA 1
ATOM 627 C C . HIS A 1 87 ? -7.656 -7.096 13.161 1.00 90.25 87 HIS A C 1
ATOM 629 O O . HIS A 1 87 ? -7.820 -8.301 13.298 1.00 90.25 87 HIS A O 1
ATOM 635 N N . CYS A 1 88 ? -8.564 -6.317 12.575 1.00 90.38 88 CYS A N 1
ATOM 636 C CA . CYS A 1 88 ? -9.818 -6.787 12.001 1.00 90.38 88 CYS A CA 1
ATOM 637 C C . CYS A 1 88 ? -10.036 -6.047 10.671 1.00 90.38 88 CYS A C 1
ATOM 639 O O . CYS A 1 88 ? -9.161 -6.087 9.812 1.00 90.38 88 CYS A O 1
ATOM 641 N N . HIS A 1 89 ? -11.126 -5.300 10.512 1.00 88.00 89 HIS A N 1
ATOM 642 C CA . HIS A 1 89 ? -11.449 -4.590 9.269 1.00 88.00 89 HIS A CA 1
ATOM 643 C C . HIS A 1 89 ? -10.411 -3.515 8.864 1.00 88.00 89 HIS A C 1
ATOM 645 O O . HIS A 1 89 ? -10.284 -3.178 7.692 1.00 88.00 89 HIS A O 1
ATOM 651 N N . GLY A 1 90 ? -9.629 -2.986 9.811 1.00 85.38 90 GLY A N 1
ATOM 652 C CA . GLY A 1 90 ? -8.527 -2.050 9.558 1.00 85.38 90 GLY A CA 1
ATOM 653 C C . GLY A 1 90 ? -7.161 -2.713 9.334 1.00 85.38 90 GLY A C 1
ATOM 654 O O . GLY A 1 90 ? -6.144 -2.009 9.343 1.00 85.38 90 GLY A O 1
ATOM 655 N N . ALA A 1 91 ? -7.104 -4.043 9.213 1.00 85.75 91 ALA A N 1
ATOM 656 C CA . ALA A 1 91 ? -5.876 -4.771 8.918 1.00 85.75 91 ALA A CA 1
ATOM 657 C C . ALA A 1 91 ? -5.498 -4.643 7.436 1.00 85.75 91 ALA A C 1
ATOM 659 O O . ALA A 1 91 ? -6.342 -4.684 6.543 1.00 85.75 91 ALA A O 1
ATOM 660 N N . ILE A 1 92 ? -4.199 -4.504 7.176 1.00 75.25 92 ILE A N 1
ATOM 661 C CA . ILE A 1 92 ? -3.666 -4.392 5.817 1.00 75.25 92 ILE A CA 1
ATOM 662 C C . ILE A 1 92 ? -3.752 -5.783 5.173 1.00 75.25 92 ILE A C 1
ATOM 664 O O . ILE A 1 92 ? -2.991 -6.673 5.544 1.00 75.25 92 ILE A O 1
ATOM 668 N N . GLY A 1 93 ? -4.705 -5.969 4.254 1.00 66.00 93 GLY A N 1
ATOM 669 C CA . GLY A 1 93 ? -4.925 -7.222 3.518 1.00 66.00 93 GLY A CA 1
ATOM 670 C C . GLY A 1 93 ? -6.005 -8.159 4.079 1.00 66.00 93 GLY A C 1
ATOM 671 O O . GLY A 1 93 ? -6.117 -9.284 3.598 1.00 66.00 93 GLY A O 1
ATOM 672 N N . ALA A 1 94 ? -6.798 -7.744 5.076 1.00 59.06 94 ALA A N 1
ATOM 673 C CA . ALA A 1 94 ? -7.915 -8.569 5.546 1.00 59.06 94 ALA A CA 1
ATOM 674 C C . ALA A 1 94 ? -9.082 -8.580 4.539 1.00 59.06 94 ALA A C 1
ATOM 676 O O . ALA A 1 94 ? -9.391 -7.535 3.960 1.00 59.06 94 ALA A O 1
ATOM 677 N N . PRO A 1 95 ? -9.766 -9.725 4.351 1.00 57.25 95 PRO A N 1
ATOM 678 C CA . PRO A 1 95 ? -11.034 -9.747 3.645 1.00 57.25 95 PRO A CA 1
ATOM 679 C C .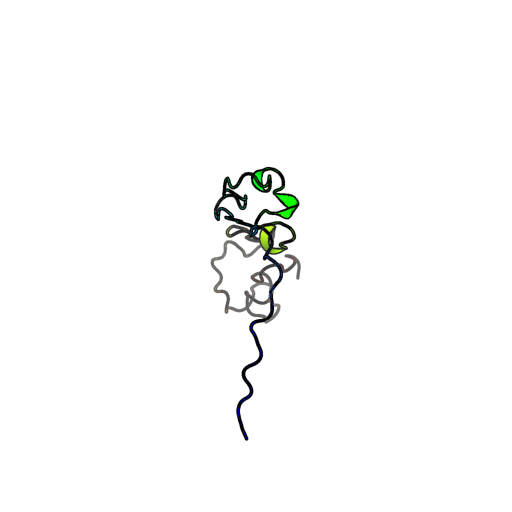 PRO A 1 95 ? -12.104 -9.022 4.473 1.00 57.25 95 PRO A C 1
ATOM 681 O O . PRO A 1 95 ? -12.250 -9.215 5.675 1.00 57.25 95 PRO A O 1
ATOM 684 N N . GLN A 1 96 ? -12.862 -8.200 3.769 1.00 56.78 96 GLN A N 1
ATOM 685 C CA . GLN A 1 96 ? -13.829 -7.188 4.211 1.00 56.78 96 GLN A CA 1
ATOM 686 C C . GLN A 1 96 ? -15.040 -7.737 4.990 1.00 56.78 96 GLN A C 1
ATOM 688 O O . GLN A 1 96 ? -15.815 -6.965 5.543 1.00 56.78 96 GLN A O 1
ATOM 693 N N . ASN A 1 97 ? -15.218 -9.062 4.978 1.00 54.50 97 ASN A N 1
ATOM 694 C CA . ASN A 1 97 ? -16.400 -9.780 5.468 1.00 54.50 97 ASN A CA 1
ATOM 695 C C . ASN A 1 97 ? -16.106 -10.635 6.720 1.00 54.50 97 ASN A C 1
ATOM 697 O O . ASN A 1 97 ? -16.819 -11.609 6.962 1.00 54.50 97 ASN A O 1
ATOM 701 N N . ALA A 1 98 ? -15.025 -10.339 7.453 1.00 51.09 98 ALA A N 1
ATOM 702 C CA . ALA A 1 98 ? -14.556 -11.124 8.603 1.00 51.09 98 ALA A CA 1
ATOM 703 C C . ALA A 1 98 ? -14.978 -10.547 9.963 1.00 51.09 98 ALA A C 1
ATOM 705 O O . ALA A 1 98 ? -14.697 -9.357 10.229 1.00 51.09 98 ALA A O 1
#

pLDDT: mean 76.49, std 13.41, range [46.72, 95.69]

Foldseek 3Di:
DDDDDDDDDPDPDDPPDPQFDQDPPPQAGDSPPPPCSNVVCCCRGNCNPDPCVCVPPPPPVPLQPCSPVPADQQDQDPVPPRHGNCVACVPDPDDNPD

Sequence (98 aa):
AELRIEPPQTLPELPDFLTGHIDALTGLDNSADGDGSELRPELFGSLAGSPRAATGPGGANTDNPYANLEISRNSPCPCGSGNKYKHCHGAIGAPQNA